Protein AF-A0A8S2RMR0-F1 (afdb_monomer_lite)

Secondary structure (DSSP, 8-state):
---SS--S-TT---EEE-TTT--EEES-HHHHHHHHTT----S-SSEEEEEETTEEEEE--STT--HHHHHHHHHHHHHHTTT------TT--

InterPro domains:
  IPR002717 Histone acetyltransferase domain, MYST-type [PS51726] (1-93)
  IPR016181 Acyl-CoA N-acyltransferase [SSF55729] (5-92)
  IPR050603 MYST family histone acetyltransferases [PTHR10615] (10-89)

Organism: NCBI:txid392030

Foldseek 3Di:
DPDLPPPPDPPQPDKDADPALLDIDTNDPPVNVVCVVVPPGDHHDACFPDDDDPDTDGDADDPCHDPSSVVSVSSVVSVVCVPDPDPDDPPP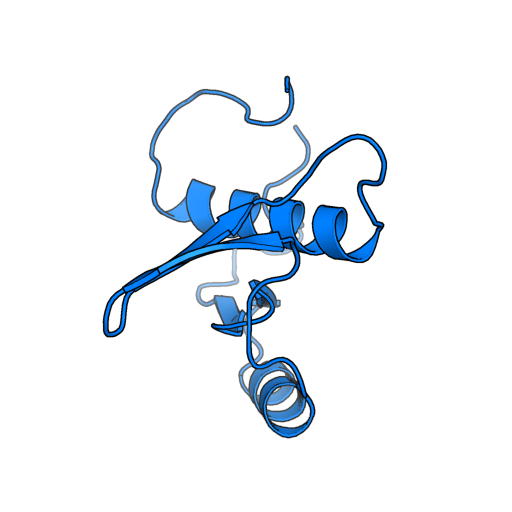D

Radius of gyration: 15.0 Å; chains: 1; bounding box: 37×36×39 Å

Structure (mmCIF, N/CA/C/O backbone):
data_AF-A0A8S2RMR0-F1
#
_entry.id   AF-A0A8S2RMR0-F1
#
loop_
_atom_site.group_PDB
_atom_site.id
_atom_site.type_symbol
_atom_site.label_atom_id
_atom_site.label_alt_id
_atom_site.label_comp_id
_atom_site.label_asym_id
_atom_site.label_entity_id
_atom_site.label_seq_id
_atom_site.pdbx_PDB_ins_code
_atom_site.Cartn_x
_atom_site.Cartn_y
_atom_site.Cartn_z
_atom_site.occupancy
_atom_site.B_iso_or_equiv
_atom_site.auth_seq_id
_atom_site.auth_comp_id
_atom_site.auth_asym_id
_atom_site.auth_atom_id
_atom_site.pdbx_PDB_model_num
ATOM 1 N N . MET A 1 1 ? 12.132 20.305 -7.045 1.00 42.28 1 MET A N 1
ATOM 2 C CA . MET A 1 1 ? 11.265 19.393 -7.820 1.00 42.28 1 MET A CA 1
ATOM 3 C C . MET A 1 1 ? 11.759 17.970 -7.600 1.00 42.28 1 MET A C 1
ATOM 5 O O . MET A 1 1 ? 12.563 17.485 -8.386 1.00 42.28 1 MET A O 1
ATOM 9 N N . GLU A 1 2 ? 11.358 17.316 -6.505 1.00 41.16 2 GLU A N 1
ATOM 10 C CA . GLU A 1 2 ? 11.612 15.876 -6.369 1.00 41.16 2 GLU A CA 1
ATOM 11 C C . GLU A 1 2 ? 10.714 15.136 -7.365 1.00 41.16 2 GLU A C 1
ATOM 13 O O . GLU A 1 2 ? 9.488 15.223 -7.331 1.00 41.16 2 GLU A O 1
ATOM 18 N N . THR A 1 3 ? 11.345 14.473 -8.326 1.00 43.25 3 THR A N 1
ATOM 19 C CA . THR A 1 3 ? 10.681 13.788 -9.433 1.00 43.25 3 THR A CA 1
ATOM 20 C C . THR A 1 3 ? 9.759 12.683 -8.919 1.00 43.25 3 THR A C 1
ATOM 22 O O . THR A 1 3 ? 10.168 11.834 -8.124 1.00 43.25 3 THR A O 1
ATOM 25 N N . LEU A 1 4 ? 8.519 12.692 -9.411 1.00 55.62 4 LEU A N 1
ATOM 26 C CA . LEU A 1 4 ? 7.395 11.843 -8.997 1.00 55.62 4 LEU A CA 1
ATOM 27 C C . LEU A 1 4 ? 7.676 10.338 -9.006 1.00 55.62 4 LEU A C 1
ATOM 29 O O . LEU A 1 4 ? 7.192 9.592 -8.160 1.00 55.62 4 LEU A O 1
ATOM 33 N N . PHE A 1 5 ? 8.554 9.935 -9.903 1.00 57.19 5 PHE A N 1
ATOM 34 C CA . PHE A 1 5 ? 9.293 8.686 -9.924 1.00 57.19 5 PHE A CA 1
ATOM 35 C C . PHE A 1 5 ? 10.706 9.090 -10.376 1.00 57.19 5 PHE A C 1
ATOM 37 O O . PHE A 1 5 ? 10.808 10.076 -11.110 1.00 57.19 5 PHE A O 1
ATOM 44 N N . PRO A 1 6 ? 11.802 8.441 -9.935 1.00 50.00 6 PRO A N 1
ATOM 45 C CA . PRO A 1 6 ? 13.144 8.841 -10.358 1.00 50.00 6 PRO A CA 1
ATOM 46 C C . PRO A 1 6 ? 13.205 8.873 -11.892 1.00 50.00 6 PRO A C 1
ATOM 48 O O . PRO A 1 6 ? 13.145 7.829 -12.542 1.00 50.00 6 PRO A O 1
ATOM 51 N N . MET A 1 7 ? 13.282 10.082 -12.462 1.00 44.66 7 MET A N 1
ATOM 52 C CA . MET A 1 7 ? 13.242 10.372 -13.906 1.00 44.66 7 MET A CA 1
ATOM 53 C C . MET A 1 7 ? 14.529 9.949 -14.630 1.00 44.66 7 MET A C 1
ATOM 55 O O . MET A 1 7 ? 14.884 10.509 -15.661 1.00 44.66 7 MET A O 1
ATOM 59 N N . ASN A 1 8 ? 15.220 8.909 -14.163 1.00 48.12 8 ASN A N 1
ATOM 60 C CA . ASN A 1 8 ? 16.369 8.363 -14.886 1.00 48.12 8 ASN A CA 1
ATOM 61 C C . ASN A 1 8 ? 15.950 7.573 -16.141 1.00 48.12 8 ASN A C 1
ATOM 63 O O . ASN A 1 8 ? 16.790 6.974 -16.805 1.00 48.12 8 ASN A O 1
ATOM 67 N N . SER A 1 9 ? 14.668 7.583 -16.516 1.00 49.81 9 SER A N 1
ATOM 68 C CA . SER A 1 9 ? 14.224 7.056 -17.801 1.00 49.81 9 SER A CA 1
ATOM 69 C C . SER A 1 9 ? 12.903 7.681 -18.247 1.00 49.81 9 SER A C 1
ATOM 71 O O . SER A 1 9 ? 11.828 7.219 -17.864 1.00 49.81 9 SER A O 1
ATOM 73 N N . ASN A 1 10 ? 12.976 8.635 -19.176 1.00 51.22 10 ASN A N 1
ATOM 74 C CA . ASN A 1 10 ? 11.883 9.041 -20.078 1.00 51.22 10 ASN A CA 1
ATOM 75 C C . ASN A 1 10 ? 11.393 7.884 -21.000 1.00 51.22 10 ASN A C 1
ATOM 77 O O . ASN A 1 10 ? 10.980 8.117 -22.130 1.00 51.22 10 ASN A O 1
ATOM 81 N N . ARG A 1 11 ? 11.506 6.617 -20.574 1.00 59.12 11 ARG A N 1
ATOM 82 C CA . ARG A 1 11 ? 11.231 5.409 -21.378 1.00 59.12 11 ARG A CA 1
ATOM 83 C C . ARG A 1 11 ? 10.472 4.311 -20.623 1.00 59.12 11 ARG A C 1
ATOM 85 O O . ARG A 1 11 ? 10.370 3.198 -21.128 1.00 59.12 11 ARG A O 1
ATOM 92 N N . ILE A 1 12 ? 9.969 4.571 -19.414 1.00 63.50 12 ILE A N 1
ATOM 93 C CA . ILE A 1 12 ? 9.102 3.601 -18.729 1.00 63.50 12 ILE A CA 1
ATOM 94 C C . ILE A 1 12 ? 7.656 3.925 -19.091 1.00 63.50 12 ILE A C 1
ATOM 96 O O . ILE A 1 12 ? 7.087 4.881 -18.576 1.00 63.50 12 ILE A O 1
ATOM 100 N N . PHE A 1 13 ? 7.067 3.109 -19.962 1.00 76.00 13 PHE A N 1
ATOM 101 C CA . PHE A 1 13 ? 5.667 3.240 -20.379 1.00 76.00 13 PHE A CA 1
ATOM 102 C C . PHE A 1 13 ? 4.680 2.564 -19.418 1.00 76.00 13 PHE A C 1
ATOM 104 O O . PHE A 1 13 ? 3.476 2.776 -19.519 1.00 76.00 13 PHE A O 1
ATOM 111 N N . THR A 1 14 ? 5.164 1.728 -18.494 1.00 85.31 14 THR A N 1
ATOM 112 C CA . THR A 1 14 ? 4.303 0.898 -17.642 1.00 85.31 14 THR A CA 1
ATOM 113 C C . THR A 1 14 ? 4.842 0.811 -16.220 1.00 85.31 14 THR A C 1
ATOM 115 O O . THR A 1 14 ? 6.006 0.467 -15.997 1.00 85.31 14 THR A O 1
ATOM 118 N N . ILE A 1 15 ? 3.973 1.089 -15.250 1.00 88.50 15 ILE A N 1
ATOM 119 C CA . ILE A 1 15 ? 4.228 0.928 -13.817 1.00 88.50 15 ILE A CA 1
ATOM 120 C C . ILE A 1 15 ? 3.296 -0.171 -13.308 1.00 88.50 15 ILE A C 1
ATOM 122 O O . ILE A 1 15 ? 2.093 -0.125 -13.547 1.00 88.50 15 ILE A O 1
ATOM 126 N N . TYR A 1 16 ? 3.851 -1.149 -12.598 1.00 91.38 16 TYR A N 1
ATOM 127 C CA . TYR A 1 16 ? 3.081 -2.172 -11.891 1.00 91.38 16 TYR A CA 1
ATOM 128 C C . TYR A 1 16 ? 2.980 -1.786 -10.419 1.00 91.38 16 TYR A C 1
ATOM 130 O O . TYR A 1 16 ? 3.988 -1.396 -9.833 1.00 91.38 16 TYR A O 1
ATOM 138 N N . ALA A 1 17 ? 1.809 -1.912 -9.801 1.00 92.81 17 ALA A N 1
ATOM 139 C CA . ALA A 1 17 ? 1.614 -1.607 -8.385 1.00 92.81 17 ALA A CA 1
ATOM 140 C C . ALA A 1 17 ? 0.825 -2.721 -7.690 1.00 92.81 17 ALA A C 1
ATOM 142 O O . ALA A 1 17 ? -0.086 -3.302 -8.274 1.00 92.81 17 ALA A O 1
ATOM 143 N N . CYS A 1 18 ? 1.190 -3.033 -6.446 1.00 94.81 18 CYS A N 1
ATOM 144 C CA . CYS A 1 18 ? 0.379 -3.899 -5.592 1.00 94.81 18 CYS A CA 1
ATOM 145 C C . CYS A 1 18 ? -0.865 -3.142 -5.126 1.00 94.81 18 CYS A C 1
ATOM 147 O O . CYS A 1 18 ? -0.754 -2.032 -4.617 1.00 94.81 18 CYS A O 1
ATOM 149 N N . ASP A 1 19 ? -2.019 -3.772 -5.277 1.00 91.00 19 ASP A N 1
ATOM 150 C CA . ASP A 1 19 ? -3.344 -3.311 -4.866 1.00 91.00 19 ASP A CA 1
ATOM 151 C C . ASP A 1 19 ? -3.467 -3.056 -3.358 1.00 91.00 19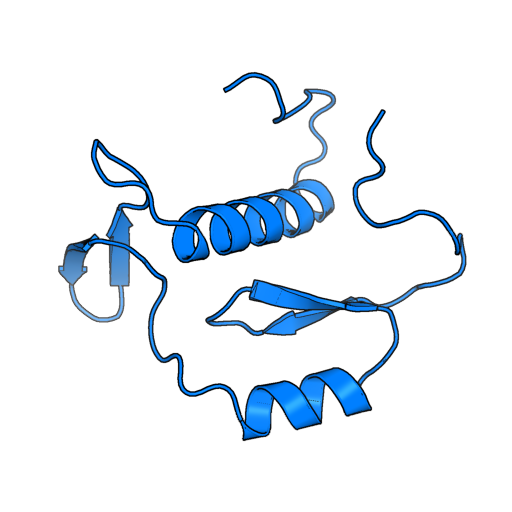 ASP A C 1
ATOM 153 O O . ASP A 1 19 ? -4.135 -2.107 -2.957 1.00 91.00 19 ASP A O 1
ATOM 157 N N . ILE A 1 20 ? -2.783 -3.842 -2.519 1.00 90.88 20 ILE A N 1
ATOM 158 C CA . ILE A 1 20 ? -2.924 -3.729 -1.059 1.00 90.88 20 ILE A CA 1
ATOM 159 C C . ILE A 1 20 ? -1.796 -2.929 -0.402 1.00 90.88 20 ILE A C 1
ATOM 161 O O . ILE A 1 20 ? -2.041 -2.132 0.502 1.00 90.88 20 ILE A O 1
ATOM 165 N N . CYS A 1 21 ? -0.534 -3.135 -0.790 1.00 92.62 21 CYS A N 1
ATOM 166 C CA . CYS A 1 21 ? 0.592 -2.433 -0.157 1.00 92.62 21 CYS A CA 1
ATOM 167 C C . CYS A 1 21 ? 1.060 -1.185 -0.919 1.00 92.62 21 CYS A C 1
ATOM 169 O O . CYS A 1 21 ? 1.895 -0.444 -0.399 1.00 92.62 21 CYS A O 1
ATOM 171 N N . LEU A 1 22 ? 0.542 -0.959 -2.133 1.00 93.06 22 LEU A N 1
ATOM 172 C CA . LEU A 1 22 ? 0.873 0.162 -3.021 1.00 93.06 22 LEU A CA 1
ATOM 173 C C . LEU A 1 22 ? 2.355 0.273 -3.411 1.00 93.06 22 LEU A C 1
ATOM 175 O O . LEU A 1 22 ? 2.780 1.273 -3.994 1.00 93.06 22 LEU A O 1
ATOM 179 N N . LYS A 1 23 ? 3.166 -0.761 -3.152 1.00 91.12 23 LYS A N 1
ATOM 180 C CA . LYS A 1 23 ? 4.533 -0.829 -3.671 1.00 91.12 23 LYS A CA 1
ATOM 181 C C . LYS A 1 23 ? 4.489 -0.903 -5.196 1.00 91.12 23 LYS A C 1
ATOM 183 O O . LYS A 1 23 ? 3.792 -1.751 -5.752 1.00 91.12 23 LYS A O 1
ATOM 188 N N . HIS A 1 24 ? 5.255 -0.033 -5.850 1.00 90.12 24 HIS A N 1
ATOM 189 C CA . HIS A 1 24 ? 5.314 0.065 -7.305 1.00 90.12 24 HIS A CA 1
ATOM 190 C C . HIS A 1 24 ? 6.642 -0.452 -7.870 1.00 90.12 24 HIS A 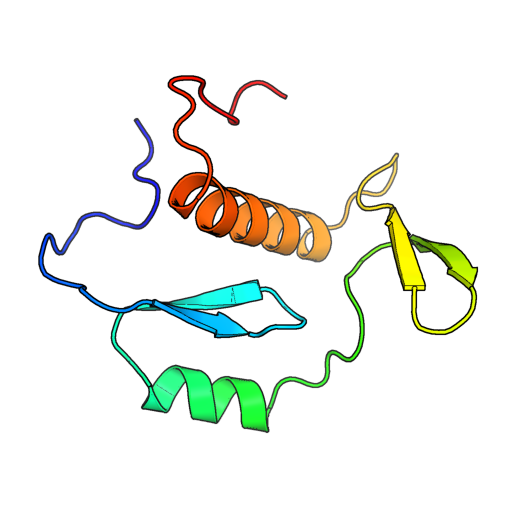C 1
ATOM 192 O O . HIS A 1 24 ? 7.679 -0.439 -7.201 1.00 90.12 24 HIS A O 1
ATOM 198 N N . PHE A 1 25 ? 6.592 -0.896 -9.122 1.00 89.88 25 PHE A N 1
ATOM 199 C CA . PHE A 1 25 ? 7.685 -1.482 -9.881 1.00 89.88 25 PHE A CA 1
ATOM 200 C C . PHE A 1 25 ? 7.687 -0.889 -11.286 1.00 89.88 25 PHE A C 1
ATOM 202 O O . PHE A 1 25 ? 6.697 -0.948 -12.016 1.00 89.88 25 PHE A O 1
ATOM 209 N N . ASN A 1 26 ? 8.828 -0.343 -11.675 1.00 86.19 26 ASN A N 1
ATOM 210 C CA . ASN A 1 26 ? 9.003 0.338 -12.947 1.00 86.19 26 ASN A CA 1
ATOM 211 C C . ASN A 1 26 ? 9.331 -0.673 -14.052 1.00 86.19 26 ASN A C 1
ATOM 213 O O . ASN A 1 26 ? 10.387 -1.298 -14.002 1.00 86.19 26 ASN A O 1
ATOM 217 N N . GLY A 1 27 ? 8.434 -0.857 -15.027 1.00 81.12 27 GLY A N 1
ATOM 218 C CA . GLY A 1 27 ? 8.672 -1.665 -16.233 1.00 81.12 27 GLY A CA 1
ATOM 219 C C . GLY A 1 27 ? 8.952 -3.161 -16.023 1.00 81.12 27 GLY A C 1
ATOM 220 O O . GLY A 1 27 ? 9.211 -3.865 -16.993 1.00 81.12 27 GLY A O 1
ATOM 221 N N . SER A 1 28 ? 8.911 -3.675 -14.788 1.00 87.62 28 SER A N 1
ATOM 222 C CA . SER A 1 28 ? 9.281 -5.059 -14.467 1.00 87.62 28 SER A CA 1
ATOM 223 C C . SER A 1 28 ? 8.096 -5.859 -13.926 1.00 87.62 28 SER A C 1
ATOM 225 O O . SER A 1 28 ? 7.856 -5.910 -12.717 1.00 87.62 28 SER A O 1
ATOM 227 N N . SER A 1 29 ? 7.390 -6.543 -14.831 1.00 91.81 29 SER A N 1
ATOM 228 C CA . SER A 1 29 ? 6.308 -7.474 -14.475 1.00 91.81 29 SER A CA 1
ATOM 229 C C . SER A 1 29 ? 6.807 -8.619 -13.581 1.00 91.81 29 SER A C 1
ATOM 231 O O . SER A 1 29 ? 6.160 -8.971 -12.598 1.00 91.81 29 SER A O 1
ATOM 233 N N . LEU A 1 30 ? 8.014 -9.140 -13.839 1.00 94.31 30 LEU A N 1
ATOM 234 C CA . LEU A 1 30 ? 8.609 -10.219 -13.044 1.00 94.31 30 LEU A CA 1
ATOM 235 C C . LEU A 1 30 ? 8.851 -9.809 -11.582 1.00 94.31 30 LEU A C 1
ATOM 237 O O . LEU A 1 30 ? 8.590 -10.588 -10.664 1.00 94.31 30 LEU A O 1
ATOM 241 N N . ALA A 1 31 ? 9.358 -8.594 -11.343 1.00 94.19 31 ALA A N 1
ATOM 242 C CA . ALA A 1 31 ? 9.570 -8.095 -9.985 1.00 94.19 31 ALA A CA 1
ATOM 243 C C . ALA A 1 31 ? 8.241 -7.919 -9.238 1.00 94.19 31 ALA A C 1
ATOM 245 O O . ALA A 1 31 ? 8.146 -8.274 -8.062 1.00 94.19 31 ALA A O 1
ATOM 246 N N . TYR A 1 32 ? 7.214 -7.438 -9.941 1.00 95.25 32 TYR A N 1
ATOM 247 C CA . TYR A 1 32 ? 5.860 -7.335 -9.414 1.00 95.25 32 TYR A CA 1
ATOM 248 C C . TYR A 1 32 ? 5.272 -8.709 -9.057 1.00 95.25 32 TYR A C 1
ATOM 250 O O . TYR A 1 32 ? 4.840 -8.901 -7.925 1.00 95.25 32 TYR A O 1
ATOM 258 N N . GLN A 1 33 ? 5.344 -9.699 -9.950 1.00 95.69 33 GLN A N 1
ATOM 259 C CA . GLN A 1 33 ? 4.857 -11.060 -9.681 1.00 95.69 33 GLN A CA 1
ATOM 260 C C . GLN A 1 33 ? 5.547 -11.692 -8.465 1.00 95.69 33 GLN A C 1
ATOM 262 O O . GLN A 1 33 ? 4.890 -12.255 -7.591 1.00 95.69 33 GLN A O 1
ATOM 267 N N . ARG A 1 34 ? 6.874 -11.541 -8.353 1.00 96.31 34 ARG A N 1
ATOM 268 C CA . ARG A 1 34 ? 7.638 -12.002 -7.180 1.00 96.31 34 ARG A CA 1
ATOM 269 C C . ARG A 1 34 ? 7.199 -11.319 -5.891 1.00 96.31 34 ARG A C 1
ATOM 271 O O . ARG A 1 34 ? 7.280 -11.927 -4.826 1.00 96.31 34 ARG A O 1
ATOM 278 N N . HIS A 1 35 ? 6.800 -10.054 -5.974 1.00 95.69 35 HIS A N 1
ATOM 279 C CA . HIS A 1 35 ? 6.280 -9.327 -4.832 1.00 95.69 35 HIS A CA 1
ATOM 280 C C . HIS A 1 35 ? 4.891 -9.819 -4.439 1.00 95.69 35 HIS A C 1
ATOM 282 O O . HIS A 1 35 ? 4.708 -10.131 -3.270 1.00 95.69 35 HIS A O 1
ATOM 288 N N . VAL A 1 36 ? 3.958 -9.944 -5.386 1.00 94.62 36 VAL A N 1
ATOM 289 C CA . VAL A 1 36 ? 2.600 -10.447 -5.122 1.00 94.62 36 VAL A CA 1
ATOM 290 C C . VAL A 1 36 ? 2.653 -11.838 -4.488 1.00 94.62 36 VAL A C 1
ATOM 292 O O . VAL A 1 36 ? 2.005 -12.064 -3.476 1.00 94.62 36 VAL A O 1
ATOM 295 N N . ALA A 1 37 ? 3.527 -12.726 -4.973 1.00 95.56 37 ALA A N 1
ATOM 296 C CA . ALA A 1 37 ? 3.711 -14.067 -4.408 1.00 95.56 37 ALA A CA 1
ATOM 297 C C . ALA A 1 37 ? 4.223 -14.094 -2.951 1.00 95.56 37 ALA A C 1
ATOM 299 O O . ALA A 1 37 ? 4.144 -15.126 -2.292 1.00 95.56 37 ALA A O 1
ATOM 300 N N . LYS A 1 38 ? 4.794 -12.991 -2.451 1.00 96.00 38 LYS A N 1
ATOM 301 C CA . LYS A 1 38 ? 5.358 -12.879 -1.092 1.00 96.00 38 LYS A CA 1
ATOM 302 C C . LYS A 1 38 ? 4.635 -11.852 -0.224 1.00 96.00 38 LYS A C 1
ATOM 304 O O . LYS A 1 38 ? 4.952 -11.732 0.958 1.00 96.00 38 LYS A O 1
ATOM 309 N N . CYS A 1 39 ? 3.745 -11.047 -0.797 1.00 94.88 39 CYS A N 1
ATOM 310 C CA . CYS A 1 39 ? 3.071 -9.987 -0.072 1.00 94.88 39 CYS A CA 1
ATOM 311 C C . CYS A 1 39 ? 2.018 -10.618 0.835 1.00 94.88 39 CYS A C 1
ATOM 313 O O . CYS A 1 39 ? 1.026 -11.155 0.365 1.00 94.88 39 CYS A O 1
ATOM 315 N N . LEU A 1 40 ? 2.242 -10.546 2.145 1.00 94.00 40 LEU A N 1
ATOM 316 C CA . LEU A 1 40 ? 1.319 -11.082 3.150 1.00 94.00 40 LEU A CA 1
ATOM 317 C C . LEU A 1 40 ? 0.255 -10.063 3.575 1.00 94.00 40 LEU A C 1
ATOM 319 O O . LEU A 1 40 ? -0.492 -10.295 4.523 1.00 94.00 40 LEU A O 1
ATOM 323 N N . ARG A 1 41 ? 0.226 -8.887 2.940 1.00 91.62 41 ARG A N 1
ATOM 324 C CA . ARG A 1 41 ? -0.672 -7.816 3.348 1.00 91.62 41 ARG A CA 1
ATOM 325 C C . ARG A 1 41 ? -2.054 -8.055 2.754 1.00 91.62 41 ARG A C 1
ATOM 327 O O . ARG A 1 41 ? -2.175 -8.201 1.548 1.00 91.62 41 ARG A O 1
ATOM 334 N N . VAL A 1 42 ? -3.068 -8.007 3.612 1.00 91.81 42 VAL A N 1
ATOM 335 C CA . VAL A 1 42 ? -4.484 -8.194 3.245 1.00 91.81 42 VAL A CA 1
ATOM 336 C C . VAL A 1 42 ? -5.324 -6.924 3.393 1.00 91.81 42 VAL A C 1
ATOM 338 O O . VAL A 1 42 ? -6.432 -6.857 2.881 1.00 91.81 42 VAL A O 1
ATOM 341 N N . GLN A 1 43 ? -4.798 -5.903 4.075 1.00 92.38 43 GLN A N 1
ATOM 342 C CA . GLN A 1 43 ? -5.490 -4.638 4.312 1.00 92.38 43 GLN A CA 1
ATOM 343 C C . GLN A 1 43 ? -4.515 -3.449 4.316 1.00 92.38 43 GLN A C 1
ATOM 345 O O . GLN A 1 43 ? -3.326 -3.632 4.610 1.00 92.38 43 GLN A O 1
ATOM 350 N N . PRO A 1 44 ? -4.989 -2.224 4.028 1.00 93.69 44 PRO A N 1
ATOM 351 C CA . PRO A 1 44 ? -4.206 -1.006 4.196 1.00 93.69 44 PRO A CA 1
ATOM 352 C C . PRO A 1 44 ? -3.662 -0.849 5.627 1.00 93.69 44 PRO A C 1
ATOM 354 O O . PRO A 1 44 ? -4.267 -1.332 6.588 1.00 93.69 44 PRO A O 1
ATOM 357 N N . PRO A 1 45 ? -2.529 -0.152 5.812 1.00 92.81 45 PRO A N 1
ATOM 358 C CA . PRO A 1 45 ? -2.015 0.130 7.140 1.00 92.81 45 PRO A CA 1
ATOM 359 C C . PRO A 1 45 ? -2.841 1.245 7.781 1.00 92.81 45 PRO A C 1
ATOM 361 O O . PRO A 1 45 ? -3.260 2.180 7.105 1.00 92.81 45 PRO A O 1
ATOM 364 N N . GLY A 1 46 ? -3.002 1.208 9.101 1.00 91.44 46 GLY A N 1
ATOM 365 C CA . GLY A 1 46 ? -3.810 2.192 9.817 1.00 91.44 46 GLY A CA 1
ATOM 366 C C . GLY A 1 46 ? -4.917 1.558 10.631 1.00 91.44 46 GLY A C 1
ATOM 367 O O . GLY A 1 46 ? -4.973 0.344 10.807 1.00 91.44 46 GLY A O 1
ATOM 368 N N . LYS A 1 47 ? -5.764 2.417 11.185 1.00 92.44 47 LYS A N 1
ATOM 369 C CA . LYS A 1 47 ? -6.879 2.007 12.028 1.00 92.44 47 LYS A CA 1
ATOM 370 C C . LYS A 1 47 ? -8.136 1.915 11.171 1.00 92.44 47 LYS A C 1
ATOM 372 O O . LYS A 1 47 ? -8.506 2.906 10.552 1.00 92.44 47 LYS A O 1
ATOM 377 N N . LEU A 1 48 ? -8.806 0.767 11.166 1.00 94.81 48 LEU A N 1
ATOM 378 C CA . LEU A 1 48 ? -10.156 0.656 10.612 1.00 94.81 48 LEU A CA 1
ATOM 379 C C . LEU A 1 48 ? -11.095 1.559 11.428 1.00 94.81 48 LEU A C 1
ATOM 381 O O . LEU A 1 48 ? -11.200 1.400 12.645 1.00 94.81 48 LEU A O 1
ATOM 385 N N . VAL A 1 49 ? -11.717 2.541 10.777 1.00 95.94 49 VAL A N 1
ATOM 386 C CA . VAL A 1 49 ? -12.633 3.500 11.423 1.00 95.94 49 VAL A CA 1
ATOM 387 C C . VAL A 1 49 ? -14.082 3.311 11.001 1.00 95.94 49 VAL A C 1
ATOM 389 O O . VAL A 1 49 ? -14.978 3.764 11.704 1.00 95.94 49 VAL A O 1
ATOM 392 N N . PHE A 1 50 ? -14.311 2.626 9.883 1.00 97.25 50 PHE A N 1
ATOM 393 C CA . PHE A 1 50 ? -15.637 2.309 9.377 1.00 97.25 50 PHE A CA 1
ATOM 394 C C . PHE A 1 50 ? -15.577 1.018 8.560 1.00 97.25 50 PHE A C 1
ATOM 396 O O . PHE A 1 50 ? -14.627 0.826 7.800 1.00 97.25 50 PHE A O 1
ATOM 403 N N . SER A 1 51 ? -16.581 0.158 8.718 1.00 96.94 51 SER A N 1
ATOM 404 C CA . SER A 1 51 ? -16.747 -1.061 7.929 1.00 96.94 51 SER A CA 1
ATOM 405 C C . SER A 1 51 ? -18.231 -1.364 7.775 1.00 96.94 51 SER A C 1
ATOM 407 O O . SER A 1 51 ? -18.922 -1.536 8.777 1.00 96.94 51 SER A O 1
ATOM 409 N N . GLU A 1 52 ? -18.703 -1.454 6.537 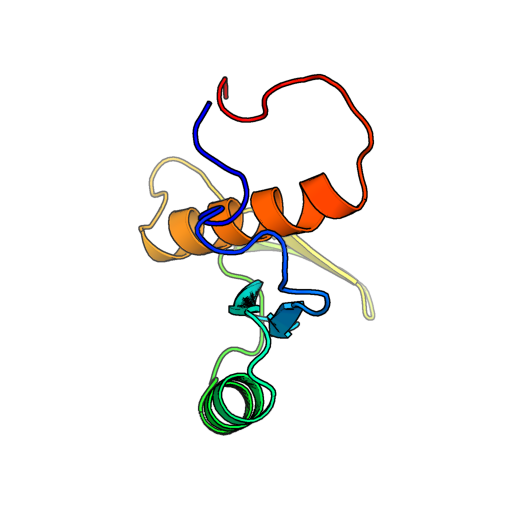1.00 97.75 52 GLU A N 1
ATOM 410 C CA . GLU A 1 52 ? -20.072 -1.840 6.201 1.00 97.75 52 GLU A CA 1
ATOM 411 C C . GLU A 1 52 ? -20.069 -2.578 4.861 1.00 97.75 52 GLU A C 1
ATOM 413 O O . GLU A 1 52 ? -19.551 -2.062 3.870 1.00 97.75 52 GLU A O 1
ATOM 418 N N . ASN A 1 53 ? -20.649 -3.781 4.825 1.00 95.94 53 ASN A N 1
ATOM 419 C CA . ASN A 1 53 ? -20.623 -4.664 3.655 1.00 95.94 53 ASN A CA 1
ATOM 420 C C . ASN A 1 53 ? -19.183 -4.844 3.128 1.00 95.94 53 ASN A C 1
ATOM 422 O O . ASN A 1 53 ? -18.294 -5.222 3.890 1.00 95.94 53 ASN A O 1
ATOM 426 N N . ASP A 1 54 ? -18.953 -4.522 1.854 1.00 93.88 54 ASP A N 1
ATOM 427 C CA . ASP A 1 54 ? -17.649 -4.600 1.187 1.00 93.88 54 ASP A CA 1
ATOM 428 C C . ASP A 1 54 ? -16.853 -3.278 1.250 1.00 93.88 54 ASP A C 1
ATOM 430 O O . ASP A 1 54 ? -15.830 -3.128 0.579 1.00 93.88 54 ASP A O 1
ATOM 434 N N . LEU A 1 55 ? -17.310 -2.293 2.036 1.00 95.06 55 LEU A N 1
ATOM 435 C CA . LEU A 1 55 ? -16.646 -1.002 2.208 1.00 95.06 55 LEU A CA 1
ATOM 436 C C . LEU A 1 55 ? -15.915 -0.939 3.551 1.00 95.06 55 LEU A C 1
ATOM 438 O O . LEU A 1 55 ? -16.517 -1.082 4.614 1.00 95.06 55 LEU A O 1
ATOM 442 N N . ALA A 1 56 ? -14.620 -0.628 3.506 1.00 95.62 56 ALA A N 1
ATOM 443 C CA . ALA A 1 56 ? -13.789 -0.412 4.685 1.00 95.62 56 ALA A CA 1
ATOM 444 C C . ALA A 1 56 ? -12.981 0.885 4.554 1.00 95.62 56 ALA A C 1
ATOM 446 O O . ALA A 1 56 ? -12.322 1.124 3.540 1.00 95.62 56 ALA A O 1
ATOM 447 N N . ILE A 1 57 ? -13.001 1.720 5.596 1.00 95.44 57 ILE A N 1
ATOM 448 C CA . ILE A 1 57 ? -12.248 2.979 5.652 1.00 95.44 57 ILE A CA 1
ATOM 449 C C . ILE A 1 57 ? -11.166 2.865 6.719 1.00 95.44 57 ILE A C 1
ATOM 451 O O . ILE A 1 57 ? -11.444 2.645 7.900 1.00 95.44 57 ILE A O 1
ATOM 455 N N . PHE A 1 58 ? -9.920 3.076 6.300 1.00 94.00 58 PHE A N 1
ATOM 456 C CA . PHE A 1 58 ? -8.748 3.041 7.165 1.00 94.00 58 PHE A CA 1
ATOM 457 C C . PHE A 1 58 ? -8.213 4.454 7.376 1.00 94.00 58 PHE A C 1
ATOM 459 O O . PHE A 1 58 ? -7.841 5.146 6.430 1.00 94.00 58 PHE A O 1
ATOM 466 N N . GLN A 1 59 ? -8.133 4.873 8.634 1.00 93.06 59 GLN A N 1
ATOM 467 C CA . GLN A 1 59 ? -7.456 6.099 9.021 1.00 93.06 59 GLN A CA 1
ATOM 468 C C . GLN A 1 59 ? -5.949 5.849 9.107 1.00 93.06 59 GLN A C 1
ATOM 470 O O . GLN A 1 59 ? -5.480 5.024 9.900 1.00 93.06 59 GLN A O 1
ATOM 475 N N . ILE A 1 60 ? -5.190 6.602 8.312 1.00 91.50 60 ILE A N 1
ATOM 476 C CA . ILE A 1 60 ? -3.729 6.565 8.288 1.00 91.50 60 ILE A CA 1
ATOM 477 C C . ILE A 1 60 ? -3.199 7.881 8.864 1.00 91.50 60 ILE A C 1
ATOM 479 O O . ILE A 1 60 ? -3.545 8.950 8.375 1.00 91.50 60 ILE A O 1
ATOM 483 N N . GLY A 1 61 ? -2.345 7.801 9.886 1.00 81.12 61 GLY A N 1
ATOM 484 C CA . GLY A 1 61 ? -1.774 8.979 10.551 1.00 81.12 61 GLY A CA 1
ATOM 485 C C . GLY A 1 61 ? -2.530 9.426 11.809 1.00 81.12 61 GLY A C 1
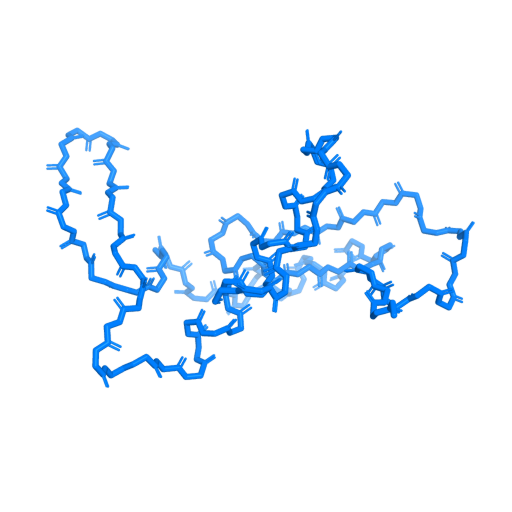ATOM 486 O O . GLY A 1 61 ? -3.757 9.462 11.841 1.00 81.12 61 GLY A O 1
ATOM 487 N N . ASN A 1 62 ? -1.758 9.714 12.866 1.00 73.31 62 ASN A N 1
ATOM 488 C CA . ASN A 1 62 ? -2.127 10.344 14.146 1.00 73.31 62 ASN A CA 1
ATOM 489 C C . ASN A 1 62 ? -0.829 10.579 14.973 1.00 73.31 62 ASN A C 1
ATOM 491 O O . ASN A 1 62 ? 0.254 10.653 14.392 1.00 73.31 62 ASN A O 1
ATOM 495 N N . LYS A 1 63 ? -0.898 10.656 16.318 1.00 73.50 63 LYS A N 1
ATOM 496 C CA . LYS A 1 63 ? 0.273 10.832 17.213 1.00 73.50 63 LYS A CA 1
ATOM 497 C C . LYS A 1 63 ? 1.371 9.756 17.063 1.00 73.50 63 LYS A C 1
ATOM 499 O O . LYS A 1 63 ? 2.513 10.042 17.394 1.00 73.50 63 LYS A O 1
ATOM 504 N N . ASN A 1 64 ? 1.061 8.569 16.526 1.00 80.31 64 ASN A N 1
ATOM 505 C CA . ASN A 1 64 ? 1.994 7.438 16.395 1.00 80.31 64 ASN A CA 1
ATOM 506 C C . ASN A 1 64 ? 2.190 7.009 14.931 1.00 80.31 64 ASN A C 1
ATOM 508 O O . ASN A 1 64 ? 2.144 5.823 14.605 1.00 80.31 64 ASN A O 1
ATOM 512 N N . PHE A 1 65 ? 2.379 7.973 14.028 1.00 88.19 65 PHE A N 1
ATOM 513 C CA . PHE A 1 65 ? 2.555 7.698 12.602 1.00 88.19 65 PHE A CA 1
ATOM 514 C C . PHE A 1 65 ? 3.796 6.820 12.345 1.00 88.19 65 PHE A C 1
ATOM 516 O O . PHE A 1 65 ? 4.936 7.236 12.579 1.00 88.19 65 PHE A O 1
ATOM 523 N N . THR A 1 66 ? 3.598 5.587 11.877 1.00 90.94 66 THR A N 1
ATOM 524 C CA . THR A 1 66 ? 4.692 4.614 11.718 1.00 90.94 66 THR A CA 1
ATOM 525 C C . THR A 1 66 ? 5.454 4.825 10.407 1.00 90.94 66 THR A C 1
ATOM 527 O O . THR A 1 66 ? 4.960 5.456 9.469 1.00 90.94 66 THR A O 1
ATOM 530 N N . MET A 1 67 ? 6.678 4.290 10.302 1.00 90.06 67 MET A N 1
ATOM 531 C CA . MET A 1 67 ? 7.434 4.330 9.037 1.00 90.06 67 MET A CA 1
ATOM 532 C C . MET A 1 67 ? 6.709 3.599 7.904 1.00 90.06 67 MET A C 1
ATOM 534 O O . MET A 1 67 ? 6.714 4.049 6.761 1.00 90.06 67 MET A O 1
ATOM 538 N N . GLU A 1 68 ? 6.029 2.504 8.224 1.00 89.81 68 GLU A N 1
ATOM 539 C CA . GLU A 1 68 ? 5.226 1.740 7.273 1.00 89.81 68 GLU A CA 1
ATOM 540 C C . GLU A 1 68 ? 4.082 2.578 6.681 1.00 89.81 68 GLU A C 1
ATOM 542 O O . GLU A 1 68 ? 3.869 2.573 5.468 1.00 89.81 68 GLU A O 1
ATOM 547 N N . GLN A 1 69 ? 3.384 3.351 7.516 1.00 92.00 69 GLN A N 1
ATOM 548 C CA . GLN A 1 69 ? 2.320 4.248 7.068 1.00 92.00 69 GLN A CA 1
ATOM 549 C C . GLN A 1 69 ? 2.861 5.401 6.208 1.00 92.00 69 GLN A C 1
ATOM 551 O O . GLN A 1 69 ? 2.255 5.739 5.194 1.00 92.00 69 GLN A O 1
ATOM 556 N N . ARG A 1 70 ? 4.033 5.957 6.547 1.00 90.88 70 ARG A N 1
ATOM 557 C CA . ARG A 1 70 ? 4.712 6.978 5.723 1.00 90.88 70 ARG A CA 1
ATOM 558 C C . ARG A 1 70 ? 5.047 6.458 4.331 1.00 90.88 70 ARG A C 1
ATOM 560 O O . ARG A 1 70 ? 4.764 7.125 3.339 1.00 90.88 70 ARG A O 1
ATOM 567 N N . ILE A 1 71 ? 5.633 5.263 4.248 1.00 90.88 71 ILE A N 1
ATOM 568 C CA . ILE A 1 71 ? 5.987 4.625 2.972 1.00 90.88 71 ILE A CA 1
ATOM 569 C C . ILE A 1 71 ? 4.729 4.362 2.137 1.00 90.88 71 ILE A C 1
ATOM 571 O O . ILE A 1 71 ? 4.729 4.602 0.926 1.00 90.88 71 ILE A O 1
ATOM 575 N N . TYR A 1 72 ? 3.654 3.907 2.783 1.00 92.69 72 TYR A N 1
ATOM 576 C CA . TYR A 1 72 ? 2.370 3.669 2.136 1.00 92.69 72 TYR A CA 1
ATOM 577 C C . TYR A 1 72 ? 1.766 4.953 1.555 1.00 92.69 72 TYR A C 1
ATOM 579 O O . TYR A 1 72 ? 1.489 4.997 0.359 1.00 92.69 72 TYR A O 1
ATOM 587 N N . ILE A 1 73 ? 1.650 6.020 2.358 1.00 91.44 73 ILE A N 1
ATOM 588 C CA . ILE A 1 73 ? 1.127 7.316 1.896 1.00 91.44 73 ILE A CA 1
ATOM 589 C C . ILE A 1 73 ? 2.009 7.893 0.787 1.00 91.44 73 ILE A C 1
ATOM 591 O O . ILE A 1 73 ? 1.488 8.333 -0.233 1.00 91.44 73 ILE A O 1
ATOM 595 N N . LYS A 1 74 ? 3.341 7.829 0.911 1.00 90.25 74 LYS A N 1
ATOM 596 C CA . LYS A 1 74 ? 4.246 8.313 -0.144 1.00 90.25 74 LYS A CA 1
ATOM 597 C C . LYS A 1 74 ? 4.035 7.562 -1.461 1.00 90.25 74 LYS A C 1
ATOM 599 O O . LYS A 1 74 ? 4.104 8.167 -2.528 1.00 90.25 74 LYS A O 1
ATOM 604 N N . SER A 1 75 ? 3.772 6.258 -1.402 1.00 90.69 75 SER A N 1
ATOM 605 C CA . SER A 1 75 ? 3.483 5.455 -2.594 1.00 90.69 75 SER A CA 1
ATOM 606 C C . SER A 1 75 ? 2.108 5.786 -3.179 1.00 90.69 75 SER A C 1
ATOM 608 O O . SER A 1 75 ? 2.004 5.987 -4.387 1.00 90.69 75 SER A O 1
ATOM 610 N N . LEU A 1 76 ? 1.087 5.942 -2.330 1.00 91.44 76 LEU A N 1
ATOM 611 C CA . LEU A 1 76 ? -0.255 6.372 -2.722 1.00 91.44 76 LEU A CA 1
ATOM 612 C C . LEU A 1 76 ? -0.240 7.741 -3.412 1.00 91.44 76 LEU A C 1
ATOM 614 O O . LEU A 1 76 ? -0.796 7.875 -4.495 1.00 91.44 76 LEU A O 1
ATOM 618 N N . CYS A 1 77 ? 0.443 8.734 -2.835 1.00 88.00 77 CYS A N 1
ATOM 619 C CA . CYS A 1 77 ? 0.554 10.077 -3.405 1.00 88.00 77 CYS A CA 1
ATOM 620 C C . CYS A 1 77 ? 1.245 10.079 -4.773 1.00 88.00 77 CYS A C 1
ATOM 622 O O . CYS A 1 77 ? 0.889 10.860 -5.649 1.00 88.00 77 CYS A O 1
ATOM 624 N N . ARG A 1 78 ? 2.238 9.209 -4.988 1.00 85.94 78 ARG A N 1
ATOM 625 C CA . ARG A 1 78 ? 2.886 9.084 -6.302 1.00 85.94 78 ARG A CA 1
ATOM 626 C C . ARG A 1 78 ? 1.942 8.511 -7.352 1.00 85.94 78 ARG A C 1
ATOM 628 O O . ARG A 1 78 ? 1.920 9.008 -8.471 1.00 85.94 78 ARG A O 1
ATOM 635 N N . ILE A 1 79 ? 1.168 7.491 -6.982 1.00 86.19 79 ILE A N 1
ATOM 636 C CA . ILE A 1 79 ? 0.172 6.879 -7.867 1.00 86.19 79 ILE A CA 1
ATOM 637 C C . ILE A 1 79 ? -0.962 7.871 -8.152 1.00 86.19 79 ILE A C 1
ATOM 639 O O . ILE A 1 79 ? -1.347 8.028 -9.304 1.00 86.19 79 ILE A O 1
ATOM 643 N N . SER A 1 80 ? -1.466 8.588 -7.144 1.00 88.06 80 SER A N 1
ATOM 644 C CA . SER A 1 80 ? -2.583 9.524 -7.317 1.00 88.06 80 SER A CA 1
ATOM 645 C C . SER A 1 80 ? -2.243 10.685 -8.252 1.00 88.06 80 SER A C 1
ATOM 647 O O . SER A 1 80 ? -3.077 11.066 -9.070 1.00 88.06 80 SER A O 1
ATOM 649 N N . ARG A 1 81 ? -1.004 11.196 -8.217 1.00 83.50 81 ARG A N 1
ATOM 650 C CA . ARG A 1 81 ? -0.541 12.240 -9.150 1.00 83.50 81 ARG A CA 1
ATOM 651 C C . ARG A 1 81 ? -0.514 11.788 -10.622 1.00 83.50 81 ARG A C 1
ATOM 653 O O . ARG A 1 81 ? -0.397 12.648 -11.484 1.00 83.50 81 ARG A O 1
ATOM 660 N N . LEU A 1 82 ? -0.648 10.491 -10.935 1.00 80.62 82 LEU A N 1
ATOM 661 C CA . LEU A 1 82 ? -0.839 10.018 -12.318 1.00 80.62 82 LEU A CA 1
ATOM 662 C C . LEU A 1 82 ? -2.250 10.305 -12.855 1.00 80.62 82 LEU A C 1
ATOM 664 O O . LEU A 1 82 ? -2.442 10.351 -14.065 1.00 80.62 82 LEU A O 1
ATOM 668 N N . PHE A 1 83 ? -3.229 10.461 -11.962 1.00 82.75 83 PHE A N 1
ATOM 669 C CA . PHE A 1 83 ? -4.649 10.590 -12.307 1.00 82.75 83 PHE A CA 1
ATOM 670 C C . PHE A 1 83 ? -5.228 11.960 -11.955 1.00 82.75 83 PHE A C 1
ATOM 672 O O . PHE A 1 83 ? -6.288 12.331 -12.452 1.00 82.75 83 PHE A O 1
ATOM 679 N N . VAL A 1 84 ? -4.552 12.709 -11.084 1.00 81.62 84 VAL A N 1
ATOM 680 C CA . VAL A 1 84 ? -4.988 14.033 -10.646 1.00 81.62 84 VAL A CA 1
ATOM 681 C C . VAL A 1 84 ? -4.152 15.093 -11.351 1.00 81.62 84 VAL A C 1
ATOM 683 O O . VAL A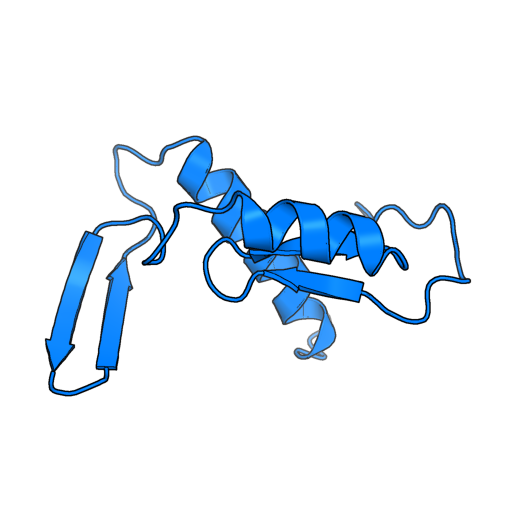 1 84 ? -3.010 15.354 -10.978 1.00 81.62 84 VAL A O 1
ATOM 686 N N . ASP A 1 85 ? -4.754 15.748 -12.341 1.00 64.88 85 ASP A N 1
ATOM 687 C CA . ASP A 1 85 ? -4.115 16.762 -13.190 1.00 64.88 85 ASP A CA 1
ATOM 688 C C . ASP A 1 85 ? -4.062 18.156 -12.523 1.00 64.88 85 ASP A C 1
ATOM 690 O O . ASP A 1 85 ? -4.290 19.204 -13.130 1.00 64.88 85 ASP A O 1
ATOM 694 N N . SER A 1 86 ? -3.813 18.196 -11.211 1.00 57.59 86 SER A N 1
ATOM 695 C CA . SER A 1 86 ? -3.772 19.444 -10.451 1.00 57.59 86 SER A CA 1
ATOM 696 C C . SER A 1 86 ? -2.331 19.905 -10.256 1.00 57.59 86 SER A C 1
ATOM 698 O O . SER A 1 86 ? -1.560 19.272 -9.538 1.00 57.59 86 SER A O 1
ATOM 700 N N . LYS A 1 87 ? -1.996 21.061 -10.835 1.00 48.97 87 LYS A N 1
ATOM 701 C CA . LYS A 1 87 ? -0.756 21.855 -10.683 1.00 48.97 87 LYS A CA 1
ATOM 702 C C . LYS A 1 87 ? -0.385 22.268 -9.233 1.00 48.97 87 LYS A C 1
ATOM 704 O O . LYS A 1 87 ? 0.194 23.333 -9.038 1.00 48.97 87 LYS A O 1
ATOM 709 N N . LYS A 1 88 ? -0.709 21.494 -8.193 1.00 50.41 88 LYS A N 1
ATOM 710 C CA . LYS A 1 88 ? -0.364 21.815 -6.798 1.00 50.41 88 LYS A CA 1
ATOM 711 C C . LYS A 1 88 ? 0.445 20.698 -6.145 1.00 50.41 88 LYS A C 1
ATOM 713 O O . LYS A 1 88 ? 0.041 19.539 -6.126 1.00 50.41 88 LYS A O 1
ATOM 718 N N . ASN A 1 89 ? 1.617 21.083 -5.643 1.00 45.78 89 ASN A N 1
ATOM 719 C CA . ASN A 1 89 ? 2.550 20.222 -4.930 1.00 45.78 89 ASN A CA 1
ATOM 720 C C . ASN A 1 89 ? 1.882 19.679 -3.656 1.00 45.78 89 ASN A C 1
ATOM 722 O O . ASN A 1 89 ? 1.404 20.446 -2.832 1.00 45.78 89 ASN A O 1
ATOM 726 N N . ILE A 1 90 ? 1.866 18.353 -3.505 1.00 53.12 90 ILE A N 1
ATOM 727 C CA . ILE A 1 90 ? 1.384 17.631 -2.309 1.00 53.12 90 ILE A CA 1
ATOM 728 C C . ILE A 1 90 ? 2.445 17.614 -1.182 1.00 53.12 90 ILE A C 1
ATOM 730 O O . ILE A 1 90 ? 2.235 16.993 -0.150 1.00 53.12 90 ILE A O 1
ATOM 734 N N . ASP A 1 91 ? 3.585 18.287 -1.362 1.00 51.62 91 ASP A N 1
ATOM 735 C CA . ASP A 1 91 ? 4.695 18.267 -0.393 1.00 51.62 91 ASP A CA 1
ATOM 736 C C . ASP A 1 91 ? 4.546 19.303 0.746 1.00 51.62 91 ASP A C 1
ATOM 738 O O . ASP A 1 91 ? 5.436 19.398 1.583 1.00 51.62 91 ASP A O 1
ATOM 742 N N . ASP A 1 92 ? 3.425 20.034 0.816 1.00 40.41 92 ASP A N 1
ATOM 743 C CA . ASP A 1 92 ? 3.178 21.093 1.812 1.00 40.41 92 ASP A CA 1
ATOM 744 C C . ASP A 1 92 ? 2.114 20.721 2.874 1.00 40.41 92 ASP A C 1
ATOM 746 O O . ASP A 1 92 ? 1.355 21.581 3.326 1.00 40.41 92 ASP A O 1
ATOM 750 N N . THR A 1 93 ? 1.977 19.453 3.285 1.00 35.44 93 THR A N 1
ATOM 751 C CA . THR A 1 93 ? 1.091 19.096 4.424 1.00 35.44 93 THR A CA 1
ATOM 752 C C . THR A 1 93 ? 1.634 17.968 5.288 1.00 35.44 93 THR A C 1
ATOM 754 O O . THR A 1 93 ? 1.940 16.886 4.740 1.00 35.44 93 THR A O 1
#

pLDDT: mean 81.42, std 17.88, range [35.44, 97.75]

Sequence (93 aa):
METLFPMNSNRIFTIYACDICLKHFNGSSLAYQRHVAKCLRVQPPGKLVFSENDLAIFQIGNKNFTMEQRIYIKSLCRISRLFVDSKKNIDDT